Protein AF-Q212T7-F1 (afdb_monomer)

Secondary structure (DSSP, 8-state):
---PPP------------SS------PPPP------HHHHHHHHHHHHHHHHHHTSPPPPGGGGHHHHHHHHHHH-HHHHHHTSPP--

pLDDT: mean 81.03, std 18.33, range [43.91, 98.0]

Mean predicted aligned error: 13.54 Å

Structure (mmCIF, N/CA/C/O backbone):
data_AF-Q212T7-F1
#
_entry.id   AF-Q212T7-F1
#
loop_
_atom_site.group_PDB
_atom_site.id
_atom_site.type_symbol
_atom_site.label_atom_id
_atom_site.label_alt_id
_atom_site.label_comp_id
_atom_site.label_asym_id
_atom_site.label_entity_id
_atom_site.label_seq_id
_atom_site.pdbx_PDB_ins_code
_atom_site.Cartn_x
_atom_site.Cartn_y
_atom_site.Cartn_z
_atom_site.occupancy
_atom_site.B_iso_or_equiv
_atom_site.auth_seq_id
_atom_site.auth_comp_id
_atom_site.auth_asym_id
_atom_site.auth_atom_id
_atom_site.pdbx_PDB_model_num
ATOM 1 N N . MET A 1 1 ? -25.781 3.288 -76.223 1.00 43.91 1 MET A N 1
ATOM 2 C CA . MET A 1 1 ? -24.380 3.739 -76.344 1.00 43.91 1 MET A CA 1
ATOM 3 C C . MET A 1 1 ? -24.015 4.336 -74.995 1.00 43.91 1 MET A C 1
ATOM 5 O O . MET A 1 1 ? -24.566 5.364 -74.635 1.00 43.91 1 MET A O 1
ATOM 9 N N . ASN A 1 2 ? -23.264 3.577 -74.195 1.00 45.19 2 ASN A N 1
ATOM 10 C CA . ASN A 1 2 ? -22.862 3.932 -72.831 1.00 45.19 2 ASN A CA 1
ATOM 11 C C . ASN A 1 2 ? -21.818 5.056 -72.858 1.00 45.19 2 ASN A C 1
ATOM 13 O O . ASN A 1 2 ? -20.927 5.003 -73.704 1.00 45.19 2 ASN A O 1
ATOM 17 N N . ALA A 1 3 ? -21.892 5.999 -71.918 1.00 52.19 3 ALA A N 1
ATOM 18 C CA . ALA A 1 3 ? -20.740 6.765 -71.442 1.00 52.19 3 ALA A CA 1
ATOM 19 C C . ALA A 1 3 ? -21.046 7.366 -70.055 1.00 52.19 3 ALA A C 1
ATOM 21 O O . ALA A 1 3 ? -22.136 7.887 -69.827 1.00 52.19 3 ALA A O 1
ATOM 22 N N . ASP A 1 4 ? -20.074 7.210 -69.158 1.00 56.69 4 ASP A N 1
ATOM 23 C CA . ASP A 1 4 ? -20.080 7.359 -67.696 1.00 56.69 4 ASP A CA 1
ATOM 24 C C . ASP A 1 4 ? -20.439 8.744 -67.108 1.00 56.69 4 ASP A C 1
ATOM 26 O O . ASP A 1 4 ? -20.303 9.770 -67.777 1.00 56.69 4 ASP A O 1
ATOM 30 N N . PRO A 1 5 ? -20.818 8.805 -65.810 1.00 57.44 5 PRO A N 1
ATOM 31 C CA . PRO A 1 5 ? -21.018 10.059 -65.081 1.00 57.44 5 PRO A CA 1
ATOM 32 C C . PRO A 1 5 ? -19.685 10.627 -64.545 1.00 57.44 5 PRO A C 1
ATOM 34 O O . PRO A 1 5 ? -18.902 9.872 -63.961 1.00 57.44 5 PRO A O 1
ATOM 37 N N . PRO A 1 6 ? -19.399 11.945 -64.628 1.00 47.06 6 PRO A N 1
ATOM 38 C CA . PRO A 1 6 ? -18.171 12.462 -64.044 1.00 47.06 6 PRO A CA 1
ATOM 39 C C . PRO A 1 6 ? -18.327 12.859 -62.566 1.00 47.06 6 PRO A C 1
ATOM 41 O O . PRO A 1 6 ? -19.065 13.768 -62.196 1.00 47.06 6 PRO A O 1
ATOM 44 N N . ALA A 1 7 ? -17.519 12.157 -61.770 1.00 54.16 7 ALA A N 1
ATOM 45 C CA . ALA A 1 7 ? -16.722 12.599 -60.624 1.00 54.16 7 ALA A CA 1
ATOM 46 C C . ALA A 1 7 ? -17.426 13.174 -59.379 1.00 54.16 7 ALA A C 1
ATOM 48 O O . ALA A 1 7 ? -17.717 14.361 -59.247 1.00 54.16 7 ALA A O 1
ATOM 49 N N . GLN A 1 8 ? -17.525 12.300 -58.375 1.00 48.97 8 GLN A N 1
ATOM 50 C CA . GLN A 1 8 ? -17.701 12.634 -56.966 1.00 48.97 8 GLN A CA 1
ATOM 51 C C . GLN A 1 8 ? -16.554 13.533 -56.482 1.00 48.97 8 GLN A C 1
ATOM 53 O O . GLN A 1 8 ? -15.378 13.175 -56.572 1.00 48.97 8 GLN A O 1
ATOM 58 N N . GLY A 1 9 ? -16.898 14.697 -55.930 1.00 48.00 9 GLY A N 1
ATOM 59 C CA . GLY A 1 9 ? -15.944 15.567 -55.253 1.00 48.00 9 GLY A CA 1
ATOM 60 C C . GLY A 1 9 ? -15.365 14.870 -54.024 1.00 48.00 9 GLY A C 1
ATOM 61 O O . GLY A 1 9 ? -16.058 14.655 -53.030 1.00 48.00 9 GLY A O 1
ATOM 62 N N . VAL A 1 10 ? -14.079 14.530 -54.081 1.00 51.44 10 VAL A N 1
ATOM 63 C CA . VAL A 1 10 ? -13.319 14.043 -52.928 1.00 51.44 10 VAL A CA 1
ATOM 64 C C . VAL A 1 10 ? -13.251 15.168 -51.891 1.00 51.44 10 VAL A C 1
ATOM 66 O O . VAL A 1 10 ? -12.489 16.124 -52.035 1.00 51.44 10 VAL A O 1
ATOM 69 N N . LYS A 1 11 ? -14.040 15.064 -50.816 1.00 52.72 11 LYS A N 1
ATOM 70 C CA . LYS A 1 11 ? -13.826 15.869 -49.607 1.00 52.72 11 LYS A CA 1
ATOM 71 C C . LYS A 1 11 ? -12.536 15.389 -48.948 1.00 52.72 11 LYS A C 1
ATOM 73 O O . LYS A 1 11 ? -12.522 14.385 -48.242 1.00 52.72 11 LYS A O 1
ATOM 78 N N . ILE A 1 12 ? -11.451 16.125 -49.163 1.00 53.00 12 ILE A N 1
ATOM 79 C CA . ILE A 1 12 ? -10.204 15.925 -48.427 1.00 53.00 12 ILE A CA 1
ATOM 80 C C . ILE A 1 12 ? -10.445 16.426 -46.998 1.00 53.00 12 ILE A C 1
ATOM 82 O O . ILE A 1 12 ? -10.336 17.618 -46.708 1.00 53.00 12 ILE A O 1
ATOM 86 N N . ALA A 1 13 ? -10.832 15.526 -46.096 1.00 52.91 13 ALA A N 1
ATOM 87 C CA . ALA A 1 13 ? -10.832 15.821 -44.672 1.00 52.91 13 ALA A CA 1
ATOM 88 C C . ALA A 1 13 ? -9.378 16.078 -44.250 1.00 52.91 13 ALA A C 1
ATOM 90 O O . ALA A 1 13 ? -8.539 15.177 -44.295 1.00 52.91 13 ALA A O 1
ATOM 91 N N . ARG A 1 14 ? -9.053 17.322 -43.872 1.00 54.94 14 ARG A N 1
ATOM 92 C CA . ARG A 1 14 ? -7.759 17.641 -43.258 1.00 54.94 14 ARG A CA 1
ATOM 93 C C . ARG A 1 14 ? -7.605 16.768 -42.014 1.00 54.94 14 ARG A C 1
ATOM 95 O O . ARG A 1 14 ? -8.360 16.913 -41.057 1.00 54.94 14 ARG A O 1
ATOM 102 N N . ARG A 1 15 ? -6.626 15.864 -42.026 1.00 57.25 15 ARG A N 1
ATOM 103 C CA . ARG A 1 15 ? -6.253 15.069 -40.856 1.00 57.25 15 ARG A CA 1
ATOM 104 C C . ARG A 1 15 ? -5.639 16.017 -39.826 1.00 57.25 15 ARG A C 1
ATOM 106 O O . ARG A 1 15 ? -4.505 16.458 -39.983 1.00 57.25 15 ARG A O 1
ATOM 113 N N . ILE A 1 16 ? -6.406 16.376 -38.801 1.00 59.56 16 ILE A N 1
ATOM 114 C CA . ILE A 1 16 ? -5.877 17.068 -37.626 1.00 59.56 16 ILE A CA 1
ATOM 115 C C . ILE A 1 16 ? -5.088 16.022 -36.838 1.00 59.56 16 ILE A C 1
ATOM 117 O O . ILE A 1 16 ? -5.664 15.178 -36.157 1.00 59.56 16 ILE A O 1
ATOM 121 N N . THR A 1 17 ? -3.764 16.037 -36.963 1.00 59.34 17 THR A N 1
ATOM 122 C CA . THR A 1 17 ? -2.891 15.238 -36.100 1.00 59.34 17 THR A CA 1
ATOM 123 C C . THR A 1 17 ? -2.685 16.015 -34.805 1.00 59.34 17 THR A C 1
ATOM 125 O O . THR A 1 17 ? -1.846 16.914 -34.735 1.00 59.34 17 THR A O 1
ATOM 128 N N . LEU A 1 18 ? -3.490 15.711 -33.786 1.00 54.91 18 LEU A N 1
ATOM 129 C CA . LEU A 1 18 ? -3.268 16.226 -32.436 1.00 54.91 18 LEU A CA 1
ATOM 130 C C . LEU A 1 18 ? -1.986 15.592 -31.873 1.00 54.91 18 LEU A C 1
ATOM 132 O O . LEU A 1 18 ? -1.781 14.387 -31.982 1.00 54.91 18 LEU A O 1
ATOM 136 N N . LYS A 1 19 ? -1.107 16.419 -31.293 1.00 58.03 19 LYS A N 1
ATOM 137 C CA . LYS A 1 19 ? 0.176 15.997 -30.697 1.00 58.03 19 LYS A CA 1
ATOM 138 C C . LYS A 1 19 ? 0.037 15.351 -29.314 1.00 58.03 19 LYS A C 1
ATOM 140 O O . LYS A 1 19 ? 1.042 14.966 -28.728 1.00 58.03 19 LYS A O 1
ATOM 145 N N . LEU A 1 20 ? -1.182 15.230 -28.792 1.00 46.31 20 LEU A N 1
ATOM 146 C CA . LEU A 1 20 ? -1.441 14.319 -27.689 1.00 46.31 20 LEU A CA 1
ATOM 147 C C . LEU A 1 20 ? -1.618 12.930 -28.298 1.00 46.31 20 LEU A C 1
ATOM 149 O O . LEU A 1 20 ? -2.576 12.695 -29.033 1.00 46.31 20 LEU A O 1
ATOM 153 N N . GLY A 1 21 ? -0.697 12.013 -27.993 1.00 62.53 21 GLY A N 1
ATOM 154 C CA . GLY A 1 21 ? -1.001 10.589 -28.114 1.00 62.53 21 GLY A CA 1
ATOM 155 C C . GLY A 1 21 ? -2.292 10.273 -27.353 1.00 62.53 21 GLY A C 1
ATOM 156 O O . GLY A 1 21 ? -2.707 11.055 -26.495 1.00 62.53 21 GLY A O 1
ATOM 157 N N . LEU A 1 22 ? -2.938 9.153 -27.692 1.00 55.62 22 LEU A N 1
ATOM 158 C CA . LEU A 1 22 ? -4.104 8.659 -26.955 1.00 55.62 22 LEU A CA 1
ATOM 159 C C . LEU A 1 22 ? -3.820 8.793 -25.454 1.00 55.62 22 LEU A C 1
ATOM 161 O O . LEU A 1 22 ? -2.822 8.254 -24.976 1.00 55.62 22 LEU A O 1
ATOM 165 N N . ILE A 1 23 ? -4.649 9.571 -24.749 1.00 57.97 23 ILE A N 1
ATOM 166 C CA . ILE A 1 23 ? -4.630 9.616 -23.286 1.00 57.97 23 ILE A CA 1
ATOM 167 C C . ILE A 1 23 ? -4.703 8.155 -22.853 1.00 57.97 23 ILE A C 1
ATOM 169 O O . ILE A 1 23 ? -5.582 7.439 -23.338 1.00 57.97 23 ILE A O 1
ATOM 173 N N . ALA A 1 24 ? -3.731 7.702 -22.056 1.00 59.78 24 ALA A N 1
ATOM 174 C CA . ALA A 1 24 ? -3.707 6.328 -21.584 1.00 59.78 24 ALA A CA 1
ATOM 175 C C . ALA A 1 24 ? -5.090 6.007 -21.007 1.00 59.78 24 ALA A C 1
ATOM 177 O O . ALA A 1 24 ? -5.593 6.728 -20.145 1.00 59.78 24 ALA A O 1
ATOM 178 N N . ASP A 1 25 ? -5.740 4.985 -21.559 1.00 55.84 25 ASP A N 1
ATOM 179 C CA . ASP A 1 25 ? -6.989 4.461 -21.021 1.00 55.84 25 ASP A CA 1
ATOM 180 C C . ASP A 1 25 ? -6.611 3.694 -19.749 1.00 55.84 25 ASP A C 1
ATOM 182 O O .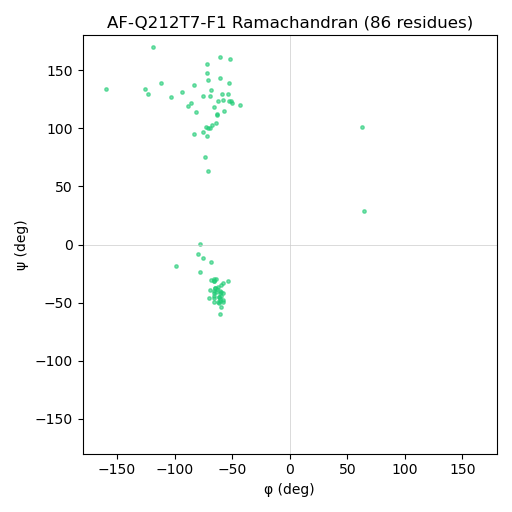 ASP A 1 25 ? -6.498 2.468 -19.761 1.00 55.84 25 ASP A O 1
ATOM 186 N N . ASP A 1 26 ? -6.307 4.437 -18.678 1.00 64.75 26 ASP A N 1
ATOM 187 C CA . ASP A 1 26 ? -5.973 3.924 -17.347 1.00 64.75 26 ASP A CA 1
ATOM 188 C C . ASP A 1 26 ? -7.246 3.356 -16.709 1.00 64.75 26 ASP A C 1
ATOM 190 O O . ASP A 1 26 ? -7.778 3.855 -15.715 1.00 64.75 26 ASP A O 1
ATOM 194 N N . LYS A 1 27 ? -7.798 2.310 -17.328 1.00 76.81 27 LYS A N 1
ATOM 195 C CA . LYS A 1 27 ? -8.939 1.589 -16.781 1.00 76.81 27 LYS A CA 1
ATOM 196 C C . LYS A 1 27 ? -8.490 0.911 -15.492 1.00 76.81 27 LYS A C 1
ATOM 198 O O . LYS A 1 27 ? -7.614 0.045 -15.548 1.00 76.81 27 LYS A O 1
ATOM 203 N N . PRO A 1 28 ? -9.091 1.252 -14.337 1.00 79.19 28 PRO A N 1
ATOM 204 C CA . PRO A 1 28 ? -8.744 0.599 -13.090 1.00 79.19 28 PRO A CA 1
ATOM 205 C C . PRO A 1 28 ? -9.074 -0.891 -13.198 1.00 79.19 28 PRO A C 1
ATOM 207 O O . PRO A 1 28 ? -10.212 -1.278 -13.475 1.00 79.19 28 PRO A O 1
ATOM 210 N N . VAL A 1 29 ? -8.071 -1.733 -12.968 1.00 87.62 29 VAL A N 1
ATOM 211 C CA . VAL A 1 29 ? -8.249 -3.184 -12.887 1.00 87.62 29 VAL A CA 1
ATOM 212 C C . VAL A 1 29 ? -8.639 -3.531 -11.455 1.00 87.62 29 VAL A C 1
ATOM 214 O O . VAL A 1 29 ? -7.910 -3.223 -10.513 1.00 87.62 29 VAL A O 1
ATOM 217 N N . LYS A 1 30 ? -9.798 -4.173 -11.274 1.00 89.50 30 LYS A N 1
ATOM 218 C CA . LYS A 1 30 ? -10.202 -4.691 -9.961 1.00 89.50 30 LYS A CA 1
ATOM 219 C C . LYS A 1 30 ? -9.414 -5.959 -9.647 1.00 89.50 30 LYS A C 1
ATOM 221 O O . LYS A 1 30 ? -9.422 -6.899 -10.436 1.00 89.50 30 LYS A O 1
ATOM 226 N N . VAL A 1 31 ? -8.790 -5.986 -8.476 1.00 89.94 31 VAL A N 1
ATOM 227 C CA . VAL A 1 31 ? -8.062 -7.141 -7.943 1.00 89.94 31 VAL A CA 1
ATOM 228 C C . VAL A 1 31 ? -8.667 -7.498 -6.588 1.00 89.94 31 VAL A C 1
ATOM 230 O O . VAL A 1 31 ? -8.822 -6.623 -5.739 1.00 89.94 31 VAL A O 1
ATOM 233 N N . THR A 1 32 ? -9.009 -8.771 -6.386 1.00 93.44 32 THR A N 1
ATOM 234 C CA . THR A 1 32 ? -9.381 -9.310 -5.069 1.00 93.44 32 THR A CA 1
ATOM 235 C C . THR A 1 32 ? -8.132 -9.896 -4.422 1.00 93.44 32 THR A C 1
ATOM 237 O O . THR A 1 32 ? -7.407 -10.648 -5.072 1.00 93.44 32 THR A O 1
ATOM 240 N N . LEU A 1 33 ? -7.874 -9.548 -3.161 1.00 90.69 33 LEU A N 1
ATOM 241 C CA . LEU A 1 33 ? -6.683 -9.968 -2.426 1.00 90.69 33 LEU A CA 1
ATOM 242 C C . LEU A 1 33 ? -7.081 -10.634 -1.111 1.00 90.69 33 LEU A C 1
ATOM 244 O O . LEU A 1 33 ? -7.889 -10.093 -0.360 1.00 90.69 33 LEU A O 1
ATOM 248 N N . GLU A 1 34 ? -6.460 -11.769 -0.816 1.00 95.12 34 GLU A N 1
ATOM 249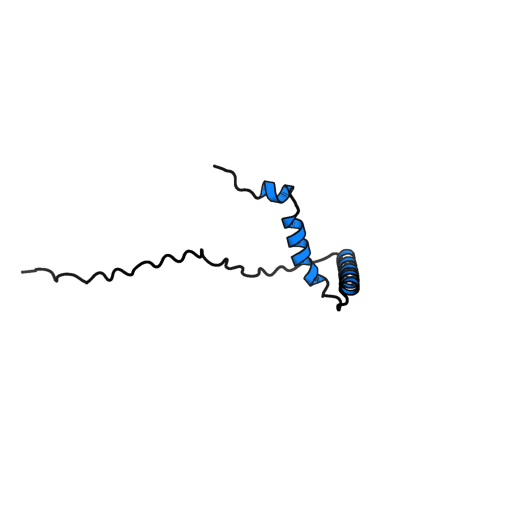 C CA . GLU A 1 34 ? -6.506 -12.391 0.503 1.00 95.12 34 GLU A CA 1
ATOM 250 C C . GLU A 1 34 ? -5.184 -12.116 1.218 1.00 95.12 34 GLU A C 1
ATOM 252 O O . GLU A 1 34 ?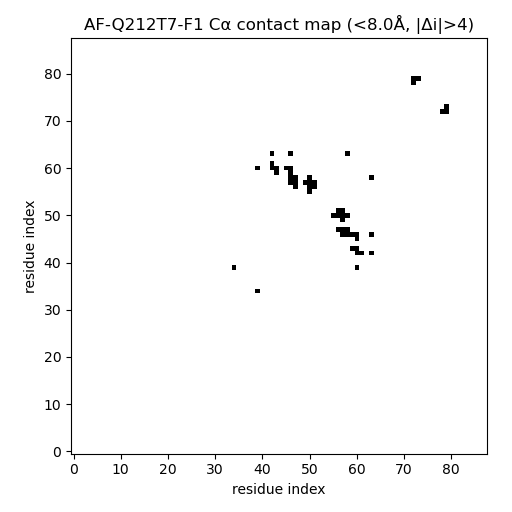 -4.104 -12.355 0.676 1.00 95.12 34 GLU A O 1
ATOM 257 N N . LEU A 1 35 ? -5.270 -11.575 2.432 1.00 94.19 35 LEU A N 1
ATOM 258 C CA . LEU A 1 35 ? -4.111 -11.241 3.249 1.00 94.19 35 LEU A CA 1
ATOM 259 C C . LEU A 1 35 ? -4.050 -12.167 4.465 1.00 94.19 35 LEU A C 1
ATOM 261 O O . LEU A 1 35 ? -5.080 -12.389 5.109 1.00 94.19 35 LEU A O 1
ATOM 265 N N . PRO A 1 36 ? -2.855 -12.644 4.858 1.00 97.88 36 PRO A N 1
ATOM 266 C CA . PRO A 1 36 ? -2.674 -13.225 6.179 1.00 97.88 36 PRO A CA 1
ATOM 267 C C . PRO A 1 36 ? -3.160 -12.254 7.260 1.00 97.88 36 PRO A C 1
ATOM 269 O O . PRO A 1 36 ? -2.887 -11.053 7.198 1.00 97.88 36 PRO A O 1
ATOM 272 N N . ALA A 1 37 ? -3.837 -12.769 8.288 1.00 97.56 37 ALA A N 1
ATOM 273 C CA . ALA A 1 37 ? -4.393 -11.935 9.357 1.00 97.56 37 ALA A CA 1
ATOM 274 C C . ALA A 1 37 ? -3.324 -11.089 10.074 1.00 97.56 37 ALA A C 1
ATOM 276 O O . ALA A 1 37 ? -3.606 -9.970 10.497 1.00 97.56 37 ALA A O 1
ATOM 277 N N . SER A 1 38 ? -2.095 -11.603 10.198 1.00 98.00 38 SER A N 1
ATOM 278 C CA . SER A 1 38 ? -0.957 -10.841 10.723 1.00 98.00 38 SER A CA 1
ATOM 279 C C . SER A 1 38 ? -0.654 -9.615 9.865 1.00 98.00 38 SER A C 1
ATOM 281 O O . SER A 1 38 ? -0.607 -8.513 10.395 1.00 98.00 38 SER A O 1
ATOM 283 N N . LEU A 1 39 ? -0.561 -9.788 8.546 1.00 96.50 39 LEU A N 1
ATOM 284 C CA . LEU A 1 39 ? -0.254 -8.697 7.626 1.00 96.50 39 LEU A CA 1
ATOM 285 C C . LEU A 1 39 ? -1.353 -7.627 7.611 1.00 96.50 39 LEU A C 1
ATOM 287 O O . LEU A 1 39 ? -1.048 -6.440 7.564 1.00 96.50 39 LEU A O 1
ATOM 291 N N . HIS A 1 40 ? -2.628 -8.020 7.702 1.00 96.94 40 HIS A N 1
ATOM 292 C CA . HIS A 1 40 ? -3.711 -7.043 7.845 1.00 96.94 40 HIS A CA 1
ATOM 293 C C . HIS A 1 40 ? -3.561 -6.218 9.133 1.00 96.94 40 HIS A C 1
ATOM 295 O O . HIS A 1 40 ? -3.686 -4.997 9.087 1.00 96.94 40 HIS A O 1
ATOM 301 N N . ARG A 1 41 ? -3.265 -6.860 10.275 1.00 97.62 41 ARG A N 1
A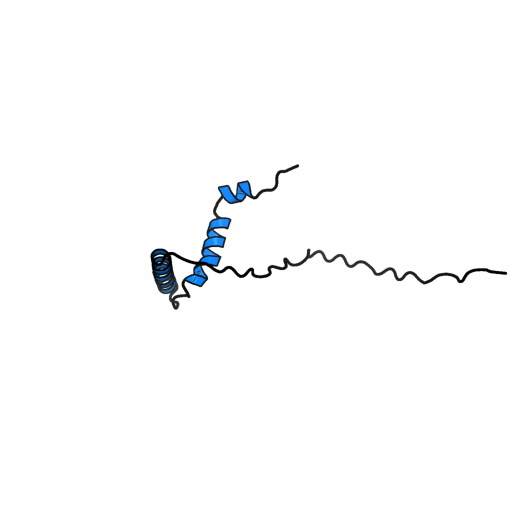TOM 302 C CA . ARG A 1 41 ? -3.041 -6.149 11.548 1.00 97.62 41 ARG A CA 1
ATOM 303 C C . ARG A 1 41 ? -1.869 -5.174 11.462 1.00 97.62 41 ARG A C 1
ATOM 305 O O . ARG A 1 41 ? -1.995 -4.048 11.935 1.00 97.62 41 ARG A O 1
ATOM 312 N N . ASP A 1 42 ? -0.778 -5.578 10.821 1.00 97.88 42 ASP A N 1
ATOM 313 C CA . ASP A 1 42 ? 0.392 -4.716 10.639 1.00 97.88 42 ASP A CA 1
ATOM 314 C C . ASP A 1 42 ? 0.066 -3.510 9.741 1.00 97.88 42 ASP A C 1
ATOM 316 O O . ASP A 1 42 ? 0.453 -2.384 10.054 1.00 97.88 42 ASP A O 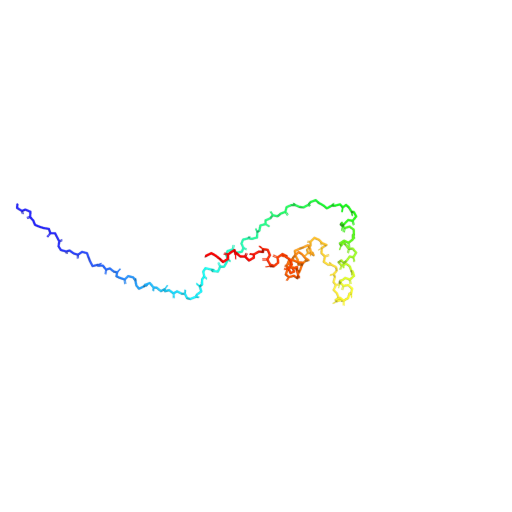1
ATOM 320 N N . LEU A 1 43 ? -0.717 -3.706 8.671 1.00 96.94 43 LEU A N 1
ATOM 321 C CA . LEU A 1 43 ? -1.210 -2.608 7.830 1.00 96.94 43 LEU A CA 1
ATOM 322 C C . LEU A 1 43 ? -2.129 -1.653 8.602 1.00 96.94 43 LEU A C 1
ATOM 324 O O . LEU A 1 43 ? -2.047 -0.441 8.403 1.00 96.94 43 LEU A O 1
ATOM 328 N N . THR A 1 44 ? -2.981 -2.171 9.493 1.00 97.31 44 THR A N 1
ATOM 329 C CA . THR A 1 44 ? -3.814 -1.339 10.374 1.00 97.31 44 THR A CA 1
ATOM 330 C C . THR A 1 44 ? -2.958 -0.474 11.290 1.00 97.31 44 THR A C 1
ATOM 332 O O . THR A 1 44 ? -3.133 0.744 11.311 1.00 97.31 44 THR A O 1
ATOM 335 N N . ALA A 1 45 ? -1.983 -1.071 11.977 1.00 97.75 45 ALA A N 1
ATOM 336 C CA . ALA A 1 45 ? -1.071 -0.328 12.842 1.00 97.75 45 ALA A CA 1
ATOM 337 C C . ALA A 1 45 ? -0.280 0.735 12.059 1.00 97.75 45 ALA A C 1
ATOM 339 O O . ALA A 1 45 ? -0.135 1.869 12.516 1.00 97.75 45 ALA A O 1
ATOM 340 N N . TYR A 1 46 ? 0.180 0.403 10.848 1.00 97.06 46 TYR A N 1
ATOM 341 C CA . TYR A 1 46 ? 0.874 1.351 9.979 1.00 97.06 46 TYR A CA 1
ATOM 342 C C . TYR A 1 46 ? -0.012 2.550 9.608 1.00 97.06 46 TYR A C 1
ATOM 344 O O . TYR A 1 46 ? 0.438 3.694 9.688 1.00 97.06 46 TYR A O 1
ATOM 352 N N . ALA A 1 47 ? -1.274 2.307 9.233 1.00 96.12 47 ALA A N 1
ATOM 353 C CA . ALA A 1 47 ? -2.227 3.364 8.893 1.00 96.12 47 ALA A CA 1
ATOM 354 C C . ALA A 1 47 ? -2.483 4.313 10.072 1.00 96.12 47 ALA A C 1
ATOM 356 O O . ALA A 1 47 ? -2.558 5.528 9.882 1.00 96.12 47 ALA A O 1
ATOM 357 N N . GLU A 1 48 ? -2.582 3.773 11.288 1.00 96.69 48 GLU A N 1
ATOM 358 C CA . GLU A 1 48 ? -2.757 4.569 12.504 1.00 96.69 48 GLU A CA 1
ATOM 359 C C . GLU A 1 48 ? -1.541 5.444 12.809 1.00 96.69 48 GLU A C 1
ATOM 361 O O . GLU A 1 48 ? -1.704 6.621 13.134 1.00 96.69 48 GLU A O 1
ATOM 366 N N . ILE A 1 49 ? -0.327 4.896 12.696 1.00 96.94 49 ILE A N 1
ATOM 367 C CA . ILE A 1 49 ? 0.913 5.652 12.921 1.00 96.94 49 ILE A CA 1
ATOM 368 C C . ILE A 1 49 ? 1.021 6.790 11.904 1.00 96.94 49 ILE A C 1
ATOM 370 O O . ILE A 1 49 ? 1.188 7.945 12.296 1.00 96.94 49 ILE A O 1
ATOM 374 N N . LEU A 1 50 ? 0.837 6.485 10.617 1.00 94.19 50 LEU A N 1
ATOM 375 C CA . LEU A 1 50 ? 0.914 7.474 9.542 1.00 94.19 50 LEU A CA 1
ATOM 376 C C . LEU A 1 50 ? -0.093 8.617 9.742 1.00 94.19 50 LEU A C 1
ATOM 378 O O . LEU A 1 50 ? 0.228 9.786 9.541 1.00 94.19 50 LEU A O 1
ATOM 382 N N . ALA A 1 51 ? -1.313 8.290 10.162 1.00 94.12 51 ALA A N 1
ATOM 383 C CA . ALA A 1 51 ? -2.355 9.278 10.393 1.00 94.12 51 ALA A CA 1
ATOM 384 C C . ALA A 1 51 ? -2.074 10.166 11.610 1.00 94.12 51 ALA A C 1
ATOM 386 O O . ALA A 1 51 ? -2.282 11.378 11.544 1.00 94.12 51 ALA A O 1
ATOM 387 N N . ARG A 1 52 ? -1.531 9.590 12.691 1.00 95.88 52 ARG A N 1
ATOM 388 C CA . ARG A 1 52 ? -1.066 10.359 13.855 1.00 95.88 52 ARG A CA 1
ATOM 389 C C . ARG A 1 52 ? 0.022 11.356 13.463 1.00 95.88 52 ARG A C 1
ATOM 391 O O . ARG A 1 52 ? -0.061 12.509 13.875 1.00 95.88 52 ARG A O 1
ATOM 398 N N . GLU A 1 53 ? 0.992 10.942 12.649 1.00 94.75 53 GLU A N 1
ATOM 399 C CA . GLU A 1 53 ? 2.059 11.825 12.153 1.00 94.75 53 GLU A CA 1
ATOM 400 C C . GLU A 1 53 ? 1.525 12.936 11.240 1.00 94.75 53 GLU A C 1
ATOM 402 O O . GLU A 1 53 ? 1.984 14.075 11.312 1.00 94.75 53 GLU A O 1
ATOM 407 N N . ALA A 1 54 ? 0.521 12.631 10.415 1.00 92.94 54 ALA A N 1
ATOM 408 C CA . ALA A 1 54 ? -0.115 13.599 9.526 1.00 92.94 54 ALA A CA 1
ATOM 409 C C . ALA A 1 54 ? -1.147 14.509 10.225 1.00 92.94 54 ALA A C 1
ATOM 411 O O . ALA A 1 54 ? -1.655 15.439 9.598 1.00 92.94 54 ALA A O 1
ATOM 412 N N . GLY A 1 55 ? -1.498 14.244 11.490 1.00 93.12 55 GLY A N 1
ATOM 413 C CA . GLY A 1 55 ? -2.595 14.930 12.184 1.00 93.12 55 GLY A CA 1
ATOM 414 C C . GLY A 1 55 ? -3.970 14.661 11.556 1.00 93.12 55 GLY A C 1
ATOM 415 O O . GLY A 1 55 ? -4.854 15.516 11.600 1.00 93.12 55 GLY A O 1
ATOM 416 N N . GLN A 1 56 ? -4.143 13.497 10.930 1.00 91.88 56 GLN A N 1
ATOM 417 C CA . GLN A 1 56 ? -5.340 13.101 10.189 1.00 91.88 56 GLN A CA 1
ATOM 418 C C . GLN A 1 56 ? -5.985 11.852 10.800 1.00 91.88 56 GLN A C 1
ATOM 420 O O . GLN A 1 56 ? -5.422 11.191 11.670 1.00 91.88 56 GLN A O 1
ATOM 425 N N . ALA A 1 57 ? -7.195 11.521 10.347 1.00 88.94 57 ALA A N 1
ATOM 426 C CA . ALA A 1 57 ? -7.822 10.248 10.681 1.00 88.94 57 ALA A CA 1
ATOM 427 C C . ALA A 1 57 ? -7.126 9.089 9.948 1.00 88.94 57 ALA A C 1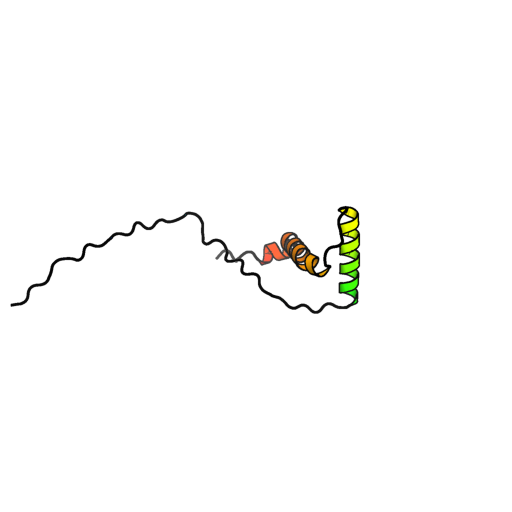
ATOM 429 O O . ALA A 1 57 ? -6.660 9.252 8.818 1.00 88.94 57 ALA A O 1
ATOM 430 N N . ALA A 1 58 ? -7.089 7.913 10.582 1.00 89.12 58 ALA A N 1
ATOM 431 C CA . ALA A 1 58 ? -6.542 6.706 9.973 1.00 89.12 58 ALA A CA 1
ATOM 432 C C . ALA A 1 58 ? -7.284 6.360 8.677 1.00 89.12 58 ALA A C 1
ATOM 434 O O . ALA A 1 58 ? -8.515 6.300 8.641 1.00 89.12 58 ALA A O 1
ATOM 435 N N . ALA A 1 59 ? -6.523 6.140 7.605 1.00 87.44 59 ALA A N 1
ATOM 436 C CA . ALA A 1 59 ? -7.068 5.620 6.361 1.00 87.44 59 ALA A CA 1
ATOM 437 C C . ALA A 1 59 ? -7.444 4.139 6.521 1.00 87.44 59 ALA A C 1
ATOM 439 O O . ALA A 1 59 ? -6.860 3.426 7.334 1.00 87.44 59 ALA A O 1
ATOM 440 N N . ASP A 1 60 ? -8.382 3.667 5.695 1.00 92.94 60 ASP A N 1
ATOM 441 C CA . ASP A 1 60 ? -8.599 2.231 5.507 1.00 92.94 60 ASP A CA 1
ATOM 442 C C . ASP A 1 60 ? -7.255 1.566 5.133 1.00 92.94 60 ASP A C 1
ATOM 444 O O . ASP A 1 60 ? -6.645 1.983 4.139 1.00 92.94 60 ASP A O 1
ATOM 448 N N . PRO A 1 61 ? -6.783 0.556 5.887 1.00 92.88 61 PRO A N 1
ATOM 449 C CA . PRO A 1 61 ? -5.499 -0.102 5.644 1.00 92.88 61 PRO A CA 1
ATOM 450 C C . PRO A 1 61 ? -5.342 -0.625 4.210 1.00 92.88 61 PRO A C 1
ATOM 452 O O . PRO A 1 61 ? -4.241 -0.600 3.657 1.00 92.88 61 PRO A O 1
ATOM 455 N N . VAL A 1 62 ? -6.438 -1.038 3.564 1.00 91.81 62 VAL A N 1
ATOM 456 C CA . VAL A 1 62 ? -6.428 -1.532 2.176 1.00 91.81 62 VAL A CA 1
ATOM 457 C C . VAL A 1 62 ? -6.050 -0.424 1.187 1.00 91.81 62 VAL A C 1
ATOM 459 O O . VAL A 1 62 ? -5.407 -0.689 0.168 1.00 91.81 62 VAL A O 1
ATOM 462 N N . ARG A 1 63 ? -6.363 0.841 1.496 1.00 92.31 63 ARG A N 1
ATOM 463 C CA . ARG A 1 63 ? -6.001 1.993 0.649 1.00 92.31 63 ARG A CA 1
ATOM 464 C C . ARG A 1 63 ? -4.501 2.269 0.618 1.00 92.31 63 ARG A C 1
ATOM 466 O O . ARG A 1 63 ? -4.054 2.983 -0.274 1.00 92.31 63 ARG A O 1
ATOM 473 N N . LEU A 1 64 ? -3.725 1.700 1.542 1.00 93.94 64 LEU A N 1
ATOM 474 C CA . LEU A 1 64 ? -2.267 1.816 1.536 1.00 93.94 64 LEU A CA 1
ATOM 475 C C . LEU A 1 64 ? -1.602 0.896 0.510 1.00 93.94 64 LEU A C 1
ATOM 477 O O . LEU A 1 64 ? -0.497 1.191 0.061 1.00 93.94 64 LEU A O 1
ATOM 481 N N . ILE A 1 65 ? -2.267 -0.191 0.106 1.00 94.56 65 ILE A N 1
ATOM 482 C CA . ILE A 1 65 ? -1.668 -1.224 -0.749 1.00 94.56 65 ILE A CA 1
ATOM 483 C C . ILE A 1 65 ? -1.222 -0.631 -2.088 1.00 94.56 65 ILE A C 1
ATOM 485 O O . ILE A 1 65 ? -0.087 -0.845 -2.506 1.00 94.56 65 ILE A O 1
ATOM 489 N N . VAL A 1 66 ? -2.082 0.158 -2.736 1.00 93.88 66 VAL A N 1
ATOM 490 C CA . VAL A 1 66 ? -1.779 0.774 -4.037 1.00 93.88 66 VAL A CA 1
ATOM 491 C C . VAL A 1 66 ? -0.553 1.698 -3.967 1.00 93.88 66 VAL A C 1
ATOM 493 O O . VAL A 1 66 ? 0.434 1.387 -4.636 1.00 93.88 66 VAL A O 1
ATOM 496 N N . PRO A 1 67 ? -0.524 2.765 -3.139 1.00 94.38 67 PRO A N 1
ATOM 497 C CA . PRO A 1 67 ? 0.632 3.661 -3.085 1.00 94.38 67 PRO A CA 1
ATOM 498 C C . PRO A 1 67 ? 1.908 2.971 -2.577 1.00 94.38 67 PRO A C 1
ATOM 500 O O . PRO A 1 67 ? 3.012 3.340 -2.984 1.00 94.38 67 PRO A O 1
ATOM 503 N N . MET A 1 68 ? 1.797 1.946 -1.722 1.00 95.88 68 MET A N 1
ATOM 504 C CA . MET A 1 68 ? 2.956 1.143 -1.314 1.00 95.88 68 MET A CA 1
ATOM 505 C C . MET A 1 68 ? 3.545 0.350 -2.487 1.00 95.88 68 MET A C 1
ATOM 507 O O . MET A 1 68 ? 4.764 0.374 -2.675 1.00 95.88 68 MET A O 1
ATOM 511 N N . LEU A 1 69 ? 2.710 -0.314 -3.295 1.00 95.50 69 LEU A N 1
ATOM 512 C CA . LEU A 1 69 ? 3.157 -1.064 -4.474 1.00 95.50 69 LEU A CA 1
ATOM 513 C C . LEU A 1 69 ? 3.737 -0.143 -5.551 1.00 95.50 69 LEU A C 1
ATOM 515 O O . LEU A 1 69 ? 4.788 -0.453 -6.114 1.00 95.50 69 LEU A O 1
ATOM 519 N N . GLU A 1 70 ? 3.107 1.006 -5.799 1.00 94.69 70 GLU A N 1
ATOM 520 C CA . GLU A 1 70 ? 3.629 2.023 -6.717 1.00 94.69 70 GLU A CA 1
ATOM 521 C C . GLU A 1 70 ? 5.022 2.487 -6.287 1.00 94.69 70 GLU A C 1
ATOM 523 O O . GLU A 1 70 ? 5.965 2.472 -7.085 1.00 94.69 70 GLU A O 1
ATOM 528 N N . ARG A 1 71 ? 5.183 2.841 -5.006 1.00 94.75 71 ARG A N 1
ATOM 529 C CA . ARG A 1 71 ? 6.471 3.286 -4.463 1.00 94.75 71 ARG A CA 1
ATOM 530 C C . ARG A 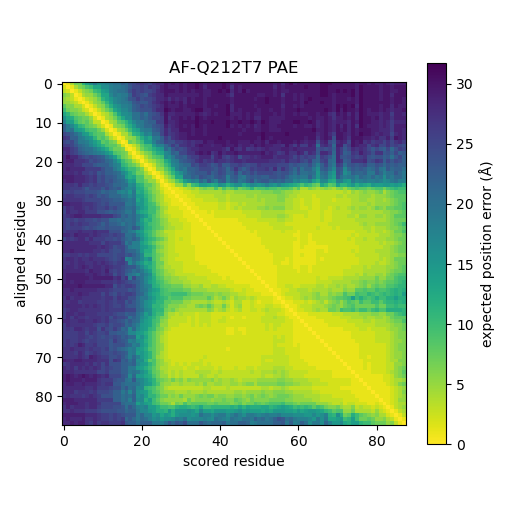1 71 ? 7.522 2.181 -4.512 1.00 94.75 71 ARG A C 1
ATOM 532 O O . ARG A 1 71 ? 8.676 2.457 -4.851 1.00 94.75 71 ARG A O 1
ATOM 539 N N . PHE A 1 72 ? 7.141 0.945 -4.204 1.00 95.44 72 PHE A N 1
ATOM 540 C CA . PHE A 1 72 ? 8.027 -0.210 -4.309 1.00 95.44 72 PHE A CA 1
ATOM 541 C C . PHE A 1 72 ? 8.531 -0.386 -5.750 1.00 95.44 72 PHE A C 1
ATOM 543 O O . PHE A 1 72 ? 9.738 -0.342 -5.987 1.00 95.44 72 PHE A O 1
ATOM 550 N N . MET A 1 73 ? 7.627 -0.462 -6.732 1.00 94.00 73 MET A N 1
ATOM 551 C CA . MET A 1 73 ? 7.994 -0.618 -8.145 1.00 94.00 73 MET A CA 1
ATOM 552 C C . MET A 1 73 ? 8.812 0.559 -8.689 1.00 94.00 73 MET A C 1
ATOM 554 O O . MET A 1 73 ? 9.703 0.361 -9.514 1.00 94.00 73 MET A O 1
ATOM 558 N N . ALA A 1 74 ? 8.515 1.785 -8.251 1.00 94.31 74 ALA A N 1
ATOM 559 C CA . ALA A 1 74 ? 9.240 2.978 -8.681 1.00 94.31 74 ALA A CA 1
ATOM 560 C C . ALA A 1 74 ? 10.687 3.012 -8.161 1.00 94.31 74 ALA A C 1
ATOM 562 O O . ALA A 1 74 ? 11.564 3.583 -8.814 1.00 94.31 74 ALA A O 1
ATOM 563 N N . THR A 1 75 ? 10.945 2.418 -6.994 1.00 94.88 75 THR A N 1
ATOM 564 C CA . THR A 1 75 ? 12.258 2.467 -6.330 1.00 94.88 75 THR A CA 1
ATOM 565 C C . THR A 1 75 ? 13.110 1.219 -6.556 1.00 94.88 75 THR A C 1
ATOM 567 O O . THR A 1 75 ? 14.337 1.289 -6.427 1.00 94.88 75 THR A O 1
ATOM 570 N N . ASP A 1 76 ? 12.508 0.104 -6.973 1.00 97.00 76 ASP A N 1
ATOM 571 C CA . ASP A 1 76 ? 13.229 -1.116 -7.327 1.00 97.00 76 ASP A CA 1
ATOM 572 C C . ASP A 1 76 ? 14.014 -0.947 -8.646 1.00 97.00 76 ASP A C 1
ATOM 574 O O . ASP A 1 76 ? 13.501 -1.049 -9.765 1.00 97.00 76 ASP A O 1
ATOM 578 N N . ARG A 1 77 ? 15.325 -0.712 -8.515 1.00 94.25 77 ARG A N 1
ATOM 579 C CA . ARG A 1 77 ? 16.247 -0.585 -9.656 1.00 94.25 77 ARG A CA 1
ATOM 580 C C . ARG A 1 77 ? 16.402 -1.885 -10.443 1.00 94.25 77 ARG A C 1
ATOM 582 O O . ARG A 1 77 ? 16.692 -1.818 -11.640 1.00 94.25 77 ARG A O 1
ATOM 589 N N . GLY A 1 78 ? 16.287 -3.040 -9.787 1.00 94.88 78 GLY A N 1
ATOM 590 C CA . GLY A 1 78 ? 16.361 -4.349 -10.434 1.00 94.88 78 GLY A CA 1
ATOM 591 C C . GLY A 1 78 ? 15.178 -4.530 -11.376 1.00 94.88 78 GLY A C 1
ATOM 592 O O . GLY A 1 78 ? 15.371 -4.773 -12.571 1.00 94.88 78 GLY A O 1
ATOM 593 N N . PHE A 1 79 ? 13.977 -4.259 -10.871 1.00 94.25 79 PHE A N 1
ATOM 594 C CA . PHE A 1 79 ? 12.756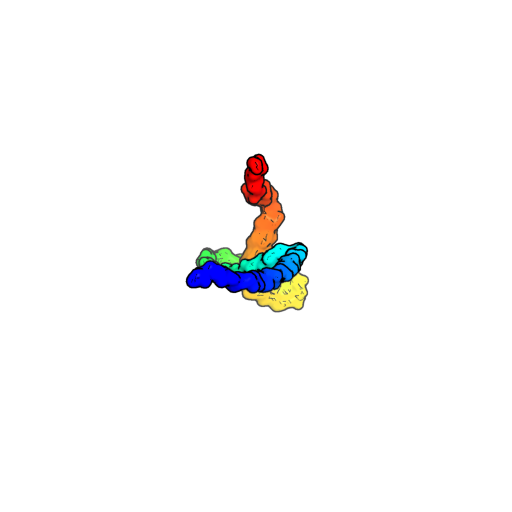 -4.217 -11.668 1.00 94.25 79 PHE A CA 1
ATOM 595 C C . PHE A 1 79 ? 12.849 -3.201 -12.816 1.00 94.25 79 PHE A C 1
ATOM 597 O O . PHE A 1 79 ? 12.592 -3.540 -13.974 1.00 94.25 79 PHE A O 1
ATOM 604 N N . ALA A 1 80 ? 13.300 -1.974 -12.536 1.00 92.69 80 ALA A N 1
ATOM 605 C CA . ALA A 1 80 ? 13.426 -0.930 -13.553 1.00 92.69 80 ALA A CA 1
ATOM 606 C C . ALA A 1 80 ? 14.382 -1.310 -14.699 1.00 92.69 80 ALA A C 1
ATOM 608 O O . ALA A 1 80 ? 14.145 -0.933 -15.849 1.00 92.69 80 ALA A O 1
ATOM 609 N N . LYS A 1 81 ? 15.463 -2.048 -14.412 1.00 90.62 81 LYS A N 1
ATOM 610 C CA . LYS A 1 81 ? 16.376 -2.574 -15.440 1.00 90.62 81 LYS A CA 1
ATOM 611 C C . LYS A 1 81 ? 15.720 -3.687 -16.253 1.00 90.62 81 LYS A C 1
ATOM 613 O O . LYS A 1 81 ? 15.801 -3.638 -17.477 1.00 90.62 81 LYS A O 1
ATOM 618 N N . ALA A 1 82 ? 15.065 -4.640 -15.590 1.00 92.38 82 ALA A N 1
ATOM 619 C CA . ALA A 1 82 ? 14.430 -5.790 -16.234 1.00 92.38 82 ALA A CA 1
ATOM 620 C C . ALA A 1 82 ? 13.249 -5.398 -17.139 1.00 92.38 82 ALA A C 1
ATOM 622 O O . ALA A 1 82 ? 13.019 -6.039 -18.159 1.00 92.38 82 ALA A O 1
ATOM 623 N N . ARG A 1 83 ? 12.524 -4.321 -16.806 1.00 90.69 83 ARG A N 1
ATOM 624 C CA . ARG A 1 83 ? 11.378 -3.840 -17.596 1.00 90.69 83 ARG A CA 1
ATOM 625 C C . ARG A 1 83 ? 11.772 -3.116 -18.890 1.00 90.69 83 ARG A C 1
ATOM 627 O O . ARG A 1 83 ? 10.903 -2.812 -19.704 1.00 90.69 83 ARG A O 1
ATOM 634 N N . ARG A 1 84 ? 13.049 -2.768 -19.088 1.00 86.94 84 ARG A N 1
ATOM 635 C CA . ARG A 1 84 ? 13.473 -2.087 -20.320 1.00 86.94 84 ARG A CA 1
ATOM 636 C C . ARG A 1 84 ? 13.376 -3.064 -21.494 1.00 86.94 84 ARG A C 1
ATOM 638 O O . ARG A 1 84 ? 13.950 -4.146 -21.399 1.00 86.94 84 ARG A O 1
ATOM 645 N N . PRO A 1 85 ? 12.701 -2.695 -22.595 1.00 81.56 85 PRO A N 1
ATOM 646 C CA . PRO A 1 85 ? 12.649 -3.557 -23.764 1.00 81.56 85 PRO A CA 1
ATOM 647 C C . PRO A 1 85 ? 14.073 -3.801 -24.290 1.00 81.56 85 PRO A C 1
ATOM 649 O O . PRO A 1 85 ? 14.901 -2.878 -24.246 1.00 81.56 85 PRO A O 1
ATOM 652 N N . PRO A 1 86 ? 14.373 -5.016 -24.787 1.00 77.50 86 PRO A N 1
ATOM 653 C CA . PRO A 1 86 ? 15.60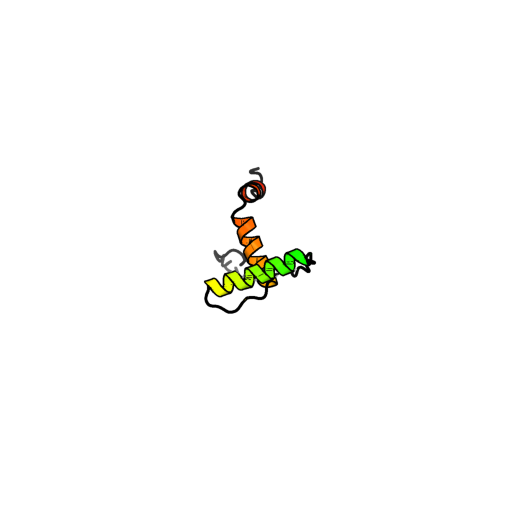6 -5.265 -25.516 1.00 77.50 86 PRO A CA 1
ATOM 654 C C . PRO A 1 86 ? 15.715 -4.245 -26.648 1.00 77.50 86 PRO A C 1
ATOM 656 O O . PRO A 1 86 ? 14.761 -4.041 -27.397 1.00 77.50 86 PRO A O 1
ATOM 659 N N . ARG A 1 87 ? 16.863 -3.576 -26.755 1.00 76.75 87 ARG A N 1
ATOM 660 C CA . ARG A 1 87 ? 17.163 -2.757 -27.930 1.00 76.75 87 ARG A CA 1
ATOM 661 C C . ARG A 1 87 ? 17.522 -3.730 -29.053 1.00 76.75 87 ARG A C 1
ATOM 663 O O . ARG A 1 87 ? 18.648 -4.220 -29.061 1.00 76.75 87 ARG A O 1
ATOM 670 N N . TYR A 1 88 ? 16.554 -4.052 -29.905 1.00 63.97 88 TYR A N 1
ATOM 671 C CA . TYR A 1 88 ? 16.758 -4.745 -31.177 1.00 63.97 88 TYR A CA 1
ATOM 672 C C . TYR A 1 88 ? 16.400 -3.800 -32.318 1.00 63.97 88 TYR A C 1
ATOM 674 O O . TYR A 1 88 ? 15.419 -3.039 -32.145 1.00 63.97 88 TYR A O 1
#

InterPro domains:
  IPR018733 Protein of unknown function DUF2274 [PF10038] (17-84)

Solvent-accessible surface area (backbone atoms only — not comparable to full-atom values): 5971 Å² total; per-residue (Å²): 136,91,81,84,84,88,77,83,82,79,78,78,75,80,81,80,80,68,88,67,68,79,74,75,83,79,69,84,78,89,78,91,83,88,70,60,71,66,58,51,50,53,37,42,52,48,26,46,52,54,13,61,76,68,75,47,77,58,58,64,42,74,70,48,53,59,64,50,51,51,53,49,60,74,66,34,63,68,57,56,58,69,69,51,75,81,92,124

Radius of gyration: 27.32 Å; Cα contacts (8 Å, |Δi|>4): 27; chains: 1; bounding box: 42×31×90 Å

Sequence (88 aa):
MNADPPAQGVKIARRITLKLGLIADDKPVKVTLELPASLHRDLTAYAEILAREAGQAAADPVRLIVPMLERFMATDRGFAKARRPPRY

Nearest PDB structures (foldseek):
  8xr6-assembly1_q  TM=3.641E-01  e=7.157E+00  Chroomonas placoidea

Foldseek 3Di:
DDDDDDDDDPPPDPPPPDPDDPPPPPPDDDDDDDDDPVVLVVLQVVQCVVQVVVVHDRDRSVVVPVVVVVVVCVPPPVNVVVPDDPPD

Organism: Rhodopseudomonas palustris (strain BisB18) (NCBI:txid316056)